Protein AF-A0A8S2S1B5-F1 (afdb_monomer_lite)

pLDDT: mean 88.33, std 13.83, range [43.97, 98.44]

InterPro domains:
  IPR000409 BEACH domain [PF02138] (11-118)
  IPR000409 BEACH domain [PS50197] (1-119)
  IPR000409 BEACH domain [SM01026] (1-119)
  IPR036372 BEACH domain superfamily [G3DSA:1.10.1540.10] (6-119)
  IPR036372 BEACH domain superfamily [SSF81837] (10-114)
  IPR050865 BEACH Domain-Containing [PTHR13743] (12-119)

Secondary structure (DSSP, 8-state):
-TTTTTGGGS-GGGS-TT-----B-TTSPBP-S----TT-SSHHHHHHHHHHHHTSHHHHHHHHHHHHHHTSTTSSHHHHHHTT----GGGG---TT--GGG-S-HHHHHHHHHHHHH-

Structure (mmCIF, N/CA/C/O backbone):
data_AF-A0A8S2S1B5-F1
#
_entry.id   AF-A0A8S2S1B5-F1
#
loop_
_atom_site.group_PDB
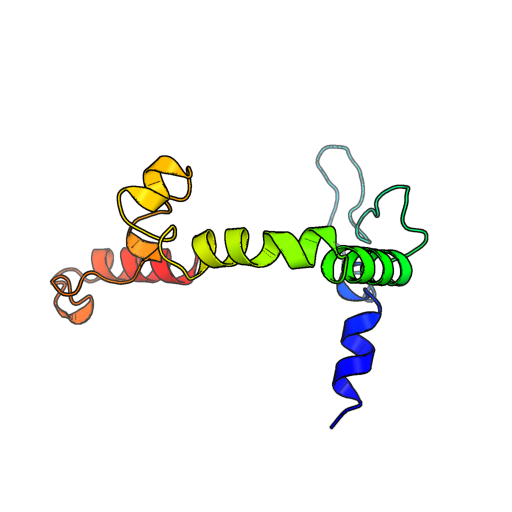_atom_site.id
_atom_site.type_symbol
_atom_site.label_atom_id
_atom_site.label_alt_id
_atom_site.label_comp_id
_atom_site.label_asym_id
_atom_site.label_entity_id
_atom_site.label_seq_id
_atom_site.pdbx_PDB_ins_code
_atom_site.Cartn_x
_atom_site.Cartn_y
_atom_site.Cartn_z
_a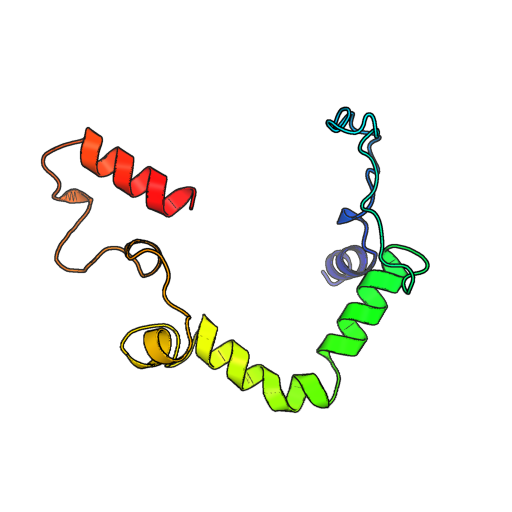tom_site.occupancy
_atom_site.B_iso_or_equiv
_atom_site.auth_seq_id
_atom_site.auth_comp_id
_atom_site.auth_asym_id
_atom_site.auth_atom_id
_atom_site.pdbx_PDB_model_num
ATOM 1 N N . ASP A 1 1 ? -2.188 25.948 -9.019 1.00 43.97 1 ASP A N 1
ATOM 2 C CA . ASP A 1 1 ? -1.120 25.661 -9.987 1.00 43.97 1 ASP A CA 1
ATOM 3 C C . ASP A 1 1 ? -1.270 24.234 -10.462 1.00 43.97 1 ASP A C 1
ATOM 5 O O . ASP A 1 1 ? -1.164 23.324 -9.658 1.00 43.97 1 ASP A O 1
ATOM 9 N N . ALA A 1 2 ? -1.678 24.062 -11.719 1.00 50.66 2 ALA A N 1
ATOM 10 C CA . ALA A 1 2 ? -1.966 22.758 -12.324 1.00 50.66 2 ALA A CA 1
ATOM 11 C C . ALA A 1 2 ? -0.698 22.034 -12.825 1.00 50.66 2 ALA A C 1
ATOM 13 O O . ALA A 1 2 ? -0.797 20.904 -13.286 1.00 50.66 2 ALA A O 1
ATOM 14 N N . ASP A 1 3 ? 0.471 22.675 -12.706 1.00 49.59 3 ASP A N 1
ATOM 15 C CA . ASP A 1 3 ? 1.761 22.145 -13.168 1.00 49.59 3 ASP A CA 1
ATOM 16 C C . ASP A 1 3 ? 2.382 21.121 -12.191 1.00 49.59 3 ASP A C 1
ATOM 18 O O . ASP A 1 3 ? 3.227 20.329 -12.592 1.00 49.59 3 ASP A O 1
ATOM 22 N N . ASP A 1 4 ? 1.952 21.075 -10.921 1.00 54.34 4 ASP A N 1
ATOM 23 C CA . ASP A 1 4 ? 2.494 20.129 -9.920 1.00 54.34 4 ASP A CA 1
ATOM 24 C C . ASP A 1 4 ? 1.863 18.720 -10.020 1.00 54.34 4 ASP A C 1
ATOM 26 O O . ASP A 1 4 ? 2.417 17.730 -9.541 1.00 54.34 4 ASP A O 1
ATOM 30 N N . ASP A 1 5 ? 0.706 18.603 -10.683 1.00 53.38 5 ASP A N 1
ATOM 31 C CA . ASP A 1 5 ? -0.005 17.327 -10.854 1.00 53.38 5 ASP A CA 1
ATOM 32 C C . ASP A 1 5 ? 0.559 16.480 -12.009 1.00 53.38 5 ASP A C 1
ATOM 34 O O . ASP A 1 5 ? 0.367 15.263 -12.023 1.00 53.38 5 ASP A O 1
ATOM 38 N N . GLU A 1 6 ? 1.281 17.087 -12.958 1.00 52.91 6 GLU A N 1
ATOM 39 C CA . GLU A 1 6 ? 1.818 16.393 -14.138 1.00 52.91 6 GLU A CA 1
ATOM 40 C C . GLU A 1 6 ? 3.007 15.482 -13.770 1.00 52.91 6 GLU A C 1
ATOM 42 O O . GLU A 1 6 ? 3.098 14.353 -14.250 1.00 52.91 6 GLU A O 1
ATOM 47 N N . HIS A 1 7 ? 3.835 15.885 -12.798 1.00 52.47 7 HIS A N 1
ATOM 48 C CA . HIS A 1 7 ? 4.951 15.073 -12.288 1.00 52.47 7 HIS A CA 1
ATOM 49 C C . HIS A 1 7 ? 4.506 13.844 -11.475 1.00 52.47 7 HIS A C 1
ATOM 51 O O . HIS A 1 7 ? 5.221 12.844 -11.396 1.00 52.47 7 HIS A O 1
ATOM 57 N N . ARG A 1 8 ? 3.293 13.851 -10.900 1.00 54.53 8 ARG A N 1
ATOM 58 C CA . ARG A 1 8 ? 2.756 12.705 -10.133 1.00 54.53 8 ARG A CA 1
ATOM 59 C C . ARG A 1 8 ? 2.365 11.517 -11.021 1.00 54.53 8 ARG A C 1
ATOM 61 O O . ARG A 1 8 ? 1.961 10.471 -10.505 1.00 54.53 8 ARG A O 1
ATOM 68 N N . LEU A 1 9 ? 2.422 11.679 -12.344 1.00 62.78 9 LEU A N 1
ATOM 69 C CA . LEU A 1 9 ? 1.922 10.719 -13.332 1.00 62.78 9 LEU A CA 1
ATOM 70 C C . LEU A 1 9 ? 2.996 9.781 -13.874 1.00 62.78 9 LEU A C 1
ATOM 72 O O . LEU A 1 9 ? 2.664 8.747 -14.451 1.00 62.78 9 LEU A O 1
ATOM 76 N N . ASP A 1 10 ? 4.261 10.132 -13.675 1.00 78.75 10 ASP A N 1
ATOM 77 C CA . ASP A 1 10 ? 5.344 9.583 -14.483 1.00 78.75 10 ASP A CA 1
ATOM 78 C C . ASP A 1 10 ? 6.036 8.374 -13.860 1.00 78.75 10 ASP A C 1
ATOM 80 O O . ASP A 1 10 ? 6.873 7.763 -14.505 1.00 78.75 10 ASP A O 1
ATOM 84 N N . GLY A 1 11 ? 5.659 7.977 -12.640 1.00 91.19 11 GLY A N 1
ATOM 85 C CA . GLY A 1 11 ? 6.240 6.803 -11.979 1.00 91.19 11 GLY A CA 1
ATOM 86 C C . GLY A 1 11 ? 7.669 7.017 -11.482 1.00 91.19 11 GLY A C 1
ATOM 87 O O . GLY A 1 11 ? 8.316 6.063 -11.078 1.00 91.19 11 GLY A O 1
ATOM 88 N N . GLU A 1 12 ? 8.143 8.261 -11.442 1.00 92.06 12 GLU A N 1
ATOM 89 C CA . GLU A 1 12 ? 9.504 8.639 -11.048 1.00 92.06 12 GLU A CA 1
ATOM 90 C C . GLU A 1 12 ? 9.961 8.077 -9.694 1.00 92.06 12 GLU A C 1
ATOM 92 O O . GLU A 1 12 ? 11.134 7.758 -9.526 1.00 92.06 12 GLU A O 1
ATOM 97 N N . PHE A 1 13 ? 9.036 7.882 -8.747 1.00 92.31 13 PHE A N 1
ATOM 98 C CA . PHE A 1 13 ? 9.318 7.263 -7.445 1.00 92.31 13 PHE A CA 1
ATOM 99 C C . PHE A 1 13 ? 9.785 5.795 -7.541 1.00 92.31 13 PHE A C 1
ATOM 101 O O . PHE A 1 13 ? 10.235 5.229 -6.546 1.00 92.31 13 PHE A O 1
ATOM 108 N N . LEU A 1 14 ? 9.649 5.171 -8.714 1.00 95.44 14 LEU A N 1
ATOM 109 C CA . LEU A 1 14 ? 10.108 3.815 -9.017 1.00 95.44 14 LEU A CA 1
ATOM 110 C C . LEU A 1 14 ? 11.549 3.792 -9.547 1.00 95.44 14 LEU A C 1
ATOM 112 O O . LEU A 1 14 ? 12.119 2.712 -9.682 1.00 95.44 14 LEU A O 1
ATOM 116 N N . ILE A 1 15 ? 12.139 4.956 -9.831 1.00 95.25 15 ILE A N 1
ATOM 117 C CA . ILE A 1 15 ? 13.476 5.096 -10.407 1.00 95.25 15 ILE A CA 1
ATOM 118 C C . ILE A 1 15 ? 14.409 5.749 -9.389 1.00 95.25 15 ILE A C 1
ATOM 120 O O . ILE A 1 15 ? 14.103 6.778 -8.787 1.00 95.25 15 ILE A O 1
ATOM 124 N N . ASN A 1 16 ? 15.598 5.182 -9.230 1.00 95.38 16 ASN A N 1
ATOM 125 C CA . ASN A 1 16 ? 16.675 5.752 -8.439 1.00 95.38 16 ASN A CA 1
ATOM 126 C C . ASN A 1 16 ? 17.388 6.864 -9.225 1.00 95.38 16 ASN A C 1
ATOM 128 O O . ASN A 1 16 ? 18.548 6.738 -9.615 1.00 95.38 16 ASN A O 1
ATOM 132 N N . GLN A 1 17 ? 16.687 7.975 -9.459 1.00 92.44 17 GLN A N 1
ATOM 133 C CA . GLN A 1 17 ? 17.176 9.076 -10.299 1.00 92.44 17 GLN A CA 1
ATOM 134 C C . GLN A 1 17 ? 18.514 9.667 -9.831 1.00 92.44 17 GLN A C 1
ATOM 136 O O . GLN A 1 17 ? 19.285 10.184 -10.638 1.00 92.44 17 GLN A O 1
ATOM 141 N N . PHE A 1 18 ? 18.788 9.605 -8.527 1.00 93.12 18 PHE A N 1
ATOM 142 C CA . PHE A 1 18 ? 19.984 10.184 -7.918 1.00 93.12 18 PHE A CA 1
ATOM 143 C C . PHE A 1 18 ? 21.139 9.185 -7.764 1.00 93.12 18 PHE A C 1
ATOM 145 O O . PHE A 1 18 ? 22.130 9.530 -7.123 1.00 93.12 18 PHE A O 1
ATOM 152 N N . ASP A 1 19 ? 21.018 7.973 -8.322 1.00 92.88 19 ASP A N 1
ATOM 153 C CA . ASP A 1 19 ? 22.005 6.887 -8.198 1.00 92.88 19 ASP A CA 1
ATOM 154 C C . ASP A 1 19 ? 22.439 6.661 -6.737 1.00 92.88 19 ASP A C 1
ATOM 156 O O . ASP A 1 19 ? 23.616 6.502 -6.403 1.00 92.88 19 ASP A O 1
ATOM 160 N N . ILE A 1 20 ? 21.461 6.706 -5.827 1.00 95.81 20 ILE A N 1
ATOM 161 C CA . ILE A 1 20 ? 21.680 6.494 -4.397 1.00 95.81 20 ILE A CA 1
ATOM 162 C C . ILE A 1 20 ? 22.182 5.065 -4.200 1.00 95.81 20 ILE A C 1
ATOM 164 O O . ILE A 1 20 ? 21.599 4.113 -4.722 1.00 95.81 20 ILE A O 1
ATOM 168 N N . ASP A 1 21 ? 23.243 4.900 -3.413 1.00 95.69 21 ASP A N 1
ATOM 169 C CA . ASP A 1 21 ? 23.714 3.575 -3.028 1.00 95.69 21 ASP A CA 1
ATOM 170 C C . ASP A 1 21 ? 22.804 2.978 -1.947 1.00 95.69 21 ASP A C 1
ATOM 172 O O . ASP A 1 21 ? 22.968 3.226 -0.752 1.00 95.69 21 ASP A O 1
ATOM 176 N N . PHE A 1 22 ? 21.826 2.185 -2.384 1.00 95.88 22 PHE A N 1
ATOM 177 C CA . PHE A 1 22 ? 20.947 1.412 -1.507 1.00 95.88 22 PHE A CA 1
ATOM 178 C C . PHE A 1 22 ? 21.590 0.105 -1.007 1.00 95.88 22 PHE A C 1
ATOM 180 O O . PHE A 1 22 ? 20.969 -0.637 -0.244 1.00 95.88 22 PHE A O 1
ATOM 187 N N . GLY A 1 23 ? 22.830 -0.189 -1.409 1.00 96.12 23 GLY A N 1
ATOM 188 C CA . GLY A 1 23 ? 23.558 -1.384 -1.009 1.00 96.12 23 GLY A CA 1
ATOM 189 C C . GLY A 1 23 ? 23.194 -2.640 -1.804 1.00 96.12 23 GLY A C 1
ATOM 190 O O . GLY A 1 23 ? 22.692 -2.596 -2.931 1.00 96.12 23 GLY A O 1
ATOM 191 N N . ILE A 1 24 ? 23.515 -3.795 -1.218 1.00 96.44 24 ILE A N 1
ATOM 192 C CA . ILE A 1 24 ? 23.404 -5.118 -1.842 1.00 96.44 24 ILE A CA 1
ATOM 193 C C . ILE A 1 24 ? 22.549 -6.011 -0.942 1.00 96.44 24 ILE A C 1
ATOM 195 O O . ILE A 1 24 ? 22.739 -6.058 0.274 1.00 96.44 24 ILE A O 1
ATOM 199 N N . ARG A 1 25 ? 21.591 -6.714 -1.546 1.00 94.25 25 ARG A N 1
ATOM 200 C CA . ARG A 1 25 ? 20.723 -7.681 -0.865 1.00 94.25 25 ARG A CA 1
ATOM 201 C C . ARG A 1 25 ? 21.502 -8.937 -0.465 1.00 94.25 25 ARG A C 1
ATOM 203 O O . ARG A 1 25 ? 22.569 -9.224 -0.991 1.00 94.25 25 ARG A O 1
ATOM 210 N N . HIS A 1 26 ? 20.934 -9.737 0.438 1.00 95.44 26 HIS A N 1
ATOM 211 C CA . H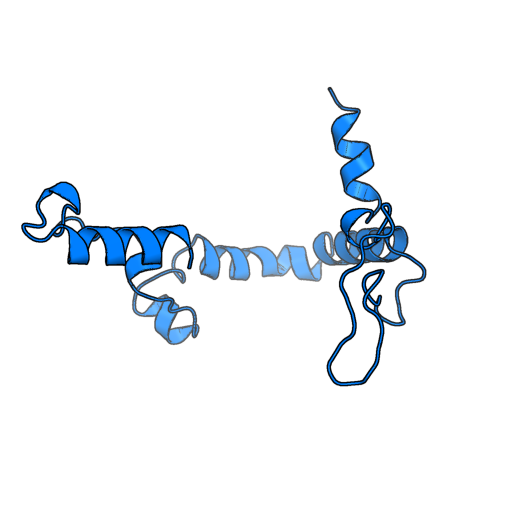IS A 1 26 ? 21.535 -11.008 0.872 1.00 95.44 26 HIS A CA 1
ATOM 212 C C . HIS A 1 26 ? 21.733 -12.042 -0.251 1.00 95.44 26 HIS A C 1
ATOM 214 O O . HIS A 1 26 ? 22.447 -13.017 -0.046 1.00 95.44 26 HIS A O 1
ATOM 220 N N . ASP A 1 27 ? 21.095 -11.855 -1.407 1.00 95.62 27 ASP A N 1
ATOM 221 C CA . ASP A 1 27 ? 21.285 -12.654 -2.620 1.00 95.62 27 ASP A CA 1
ATOM 222 C C . ASP A 1 27 ? 22.318 -12.041 -3.588 1.00 95.62 27 ASP A C 1
ATOM 224 O O . ASP A 1 27 ? 22.322 -12.368 -4.772 1.00 95.62 27 ASP A O 1
ATOM 228 N N . ASP A 1 28 ? 23.188 -11.155 -3.089 1.00 94.19 28 ASP A N 1
ATOM 229 C CA . ASP A 1 28 ? 24.245 -10.452 -3.829 1.00 94.19 28 ASP A CA 1
ATOM 230 C C . ASP A 1 28 ? 23.737 -9.558 -4.983 1.00 94.19 28 ASP A C 1
ATOM 232 O O . ASP A 1 28 ? 24.500 -9.144 -5.860 1.00 94.19 28 ASP A O 1
ATOM 236 N N . VAL A 1 29 ? 22.449 -9.194 -4.973 1.00 94.44 29 VAL A N 1
ATOM 237 C CA . VAL A 1 29 ? 21.849 -8.279 -5.955 1.00 94.44 29 VAL A CA 1
ATOM 238 C C . VAL A 1 29 ? 21.947 -6.834 -5.465 1.00 94.44 29 VAL A C 1
ATOM 240 O O . VAL A 1 29 ? 21.421 -6.490 -4.403 1.00 94.44 29 VAL A O 1
ATOM 243 N N . ARG A 1 30 ? 22.597 -5.966 -6.250 1.00 93.75 30 ARG A N 1
ATOM 244 C CA . ARG A 1 30 ? 22.635 -4.519 -5.987 1.00 93.75 30 ARG A CA 1
ATOM 245 C C . ARG A 1 30 ? 21.237 -3.916 -6.120 1.00 93.75 30 ARG A C 1
ATO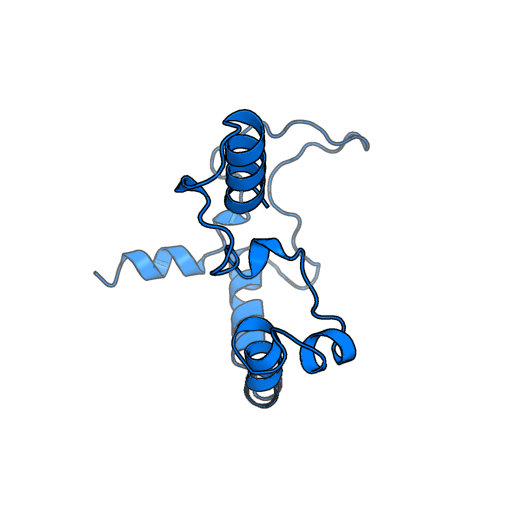M 247 O O . ARG A 1 30 ? 20.529 -4.207 -7.081 1.00 93.75 30 ARG A O 1
ATOM 254 N N . ILE A 1 31 ? 20.861 -3.074 -5.165 1.00 96.00 31 ILE A N 1
ATOM 255 C CA . ILE A 1 31 ? 19.570 -2.385 -5.159 1.00 96.00 31 ILE A CA 1
ATOM 256 C C . ILE A 1 31 ? 19.686 -1.104 -5.993 1.00 96.00 31 ILE A C 1
ATOM 258 O O . ILE A 1 31 ? 20.638 -0.341 -5.840 1.00 96.00 31 ILE A O 1
ATOM 262 N N . GLY A 1 32 ? 18.716 -0.891 -6.880 1.00 95.50 32 GLY A N 1
ATOM 263 C CA . GLY A 1 32 ? 18.600 0.285 -7.739 1.00 95.50 32 GLY A CA 1
ATOM 264 C C . GLY A 1 32 ? 17.128 0.617 -7.955 1.00 95.50 32 GLY A C 1
ATOM 265 O O . GLY A 1 32 ? 16.382 0.712 -6.983 1.00 95.50 32 GLY A O 1
ATOM 266 N N . ASP A 1 33 ? 16.715 0.751 -9.213 1.00 96.06 33 ASP A N 1
ATOM 267 C CA . ASP A 1 33 ? 15.314 0.967 -9.587 1.00 96.06 33 ASP A CA 1
ATOM 268 C C . ASP A 1 33 ? 14.396 -0.160 -9.090 1.00 96.06 33 ASP A C 1
ATOM 270 O O . ASP A 1 33 ? 14.810 -1.311 -8.892 1.00 96.06 33 ASP A O 1
ATOM 274 N N . VAL A 1 34 ? 13.115 0.164 -8.918 1.00 95.44 34 VAL A N 1
ATOM 275 C CA . VAL A 1 34 ? 12.089 -0.817 -8.574 1.00 95.44 34 VAL A CA 1
ATOM 276 C C . VAL A 1 34 ? 11.912 -1.789 -9.737 1.00 95.44 34 VAL A C 1
ATOM 278 O O . VAL A 1 34 ? 11.678 -1.402 -10.880 1.00 95.44 34 VAL A O 1
ATOM 281 N N . LEU A 1 35 ? 11.973 -3.086 -9.434 1.00 95.38 35 LEU A N 1
ATOM 282 C CA . LEU A 1 35 ? 11.711 -4.131 -10.416 1.00 95.38 35 LEU A CA 1
ATOM 283 C C . LEU A 1 35 ? 10.228 -4.132 -10.795 1.00 95.38 35 LEU A C 1
ATOM 285 O O . LEU A 1 35 ? 9.365 -4.487 -9.989 1.00 95.38 35 LEU A O 1
ATOM 289 N N . LEU A 1 36 ? 9.943 -3.748 -12.035 1.00 96.94 36 LEU A N 1
ATOM 290 C CA . LEU A 1 36 ? 8.585 -3.702 -12.559 1.00 96.94 36 LEU A CA 1
ATOM 291 C C . LEU A 1 36 ? 8.076 -5.100 -12.937 1.00 96.94 36 LEU A C 1
ATOM 293 O O . LEU A 1 36 ? 8.856 -5.980 -13.319 1.00 96.94 36 LEU A O 1
ATOM 297 N N . PRO A 1 37 ? 6.757 -5.331 -12.849 1.00 97.62 37 PRO A N 1
ATOM 298 C CA . PRO A 1 37 ? 6.174 -6.586 -13.290 1.00 97.62 37 PRO A CA 1
ATOM 299 C C . PRO A 1 37 ? 6.302 -6.760 -14.816 1.00 97.62 37 PRO A C 1
ATOM 301 O O . PRO A 1 37 ? 6.297 -5.768 -15.543 1.00 97.62 37 PRO A O 1
ATOM 304 N N . PRO A 1 38 ? 6.304 -8.005 -15.342 1.00 97.69 38 PRO A N 1
ATOM 305 C CA . PRO A 1 38 ? 6.550 -8.272 -16.768 1.00 97.69 38 PRO A CA 1
ATOM 306 C C . PRO A 1 38 ? 5.558 -7.637 -17.752 1.00 97.69 38 PRO A C 1
ATOM 308 O O . PRO A 1 38 ? 5.803 -7.631 -18.954 1.00 97.69 38 PRO A O 1
ATOM 311 N N . TRP A 1 39 ? 4.405 -7.172 -17.267 1.00 97.50 39 TRP A N 1
ATOM 312 C CA . TRP A 1 39 ? 3.378 -6.520 -18.076 1.00 97.50 39 TRP A CA 1
ATOM 313 C C . TRP A 1 39 ? 3.570 -5.007 -18.207 1.00 97.50 39 TRP A C 1
ATOM 315 O O . TRP A 1 39 ? 2.821 -4.393 -18.967 1.00 97.50 39 TRP A O 1
ATOM 325 N N . ALA A 1 40 ? 4.510 -4.404 -17.475 1.00 97.56 40 ALA A N 1
ATOM 326 C CA . ALA A 1 40 ? 4.836 -2.986 -17.558 1.00 97.56 40 ALA A CA 1
ATOM 327 C C . ALA A 1 40 ? 6.139 -2.789 -18.340 1.00 97.56 40 ALA A C 1
ATOM 329 O O . ALA A 1 40 ? 7.150 -3.417 -18.037 1.00 97.56 40 ALA A O 1
ATOM 330 N N . GLU A 1 41 ? 6.113 -1.917 -19.345 1.00 95.94 41 GLU A N 1
ATOM 331 C CA . GLU A 1 41 ? 7.280 -1.621 -20.184 1.00 95.94 41 GLU A CA 1
ATOM 332 C C . GLU A 1 41 ? 8.275 -0.683 -19.488 1.00 95.94 41 GLU A C 1
ATOM 334 O O . GLU A 1 41 ? 9.481 -0.785 -19.697 1.00 95.94 41 GLU A O 1
ATOM 339 N N . ASN A 1 42 ? 7.760 0.238 -18.675 1.00 95.00 42 ASN A N 1
ATOM 340 C CA . ASN A 1 42 ? 8.498 1.217 -17.881 1.00 95.00 42 ASN A CA 1
ATOM 341 C C . ASN A 1 42 ? 7.601 1.738 -16.743 1.00 95.00 42 ASN A C 1
ATOM 343 O O . ASN A 1 42 ? 6.429 1.367 -16.630 1.00 95.00 42 ASN A O 1
ATOM 347 N N . GLU A 1 43 ? 8.154 2.587 -15.886 1.00 95.12 43 GLU A N 1
ATOM 348 C CA . GLU A 1 43 ? 7.515 3.162 -14.704 1.00 95.12 43 GLU A CA 1
ATOM 349 C C . GLU A 1 43 ? 6.244 3.953 -15.041 1.00 95.12 43 GLU A C 1
ATOM 351 O O . GLU A 1 43 ? 5.225 3.821 -14.354 1.00 95.12 43 GLU A O 1
ATOM 356 N N . ARG A 1 44 ? 6.253 4.697 -16.153 1.00 94.56 44 ARG A N 1
ATOM 357 C CA . ARG A 1 44 ? 5.089 5.454 -16.621 1.00 94.56 44 ARG A CA 1
ATOM 358 C C . ARG A 1 44 ? 3.983 4.520 -17.109 1.00 94.56 44 ARG A C 1
ATOM 360 O O . ARG A 1 44 ? 2.820 4.711 -16.761 1.00 94.56 44 ARG A O 1
ATOM 367 N N . ASP A 1 45 ? 4.327 3.486 -17.874 1.00 95.38 45 ASP A N 1
ATOM 368 C CA . ASP A 1 45 ? 3.376 2.466 -18.333 1.00 95.38 45 ASP A CA 1
ATOM 369 C C . ASP A 1 45 ? 2.783 1.667 -17.157 1.00 95.38 45 ASP A C 1
ATOM 371 O O . ASP A 1 45 ? 1.583 1.382 -17.140 1.00 95.38 45 ASP A O 1
ATOM 375 N N . PHE A 1 46 ? 3.579 1.389 -16.116 1.00 96.75 46 PHE A N 1
ATOM 376 C CA . PHE A 1 46 ? 3.083 0.813 -14.865 1.00 96.75 46 PHE A CA 1
ATOM 377 C C . PHE A 1 46 ? 2.006 1.702 -14.227 1.00 96.75 46 PHE A C 1
ATOM 379 O O . PHE A 1 46 ? 0.888 1.238 -13.994 1.00 96.75 46 PHE A O 1
ATOM 386 N N . VAL A 1 47 ? 2.306 2.984 -13.982 1.00 95.50 47 VAL A N 1
ATOM 387 C CA . VAL A 1 47 ? 1.351 3.927 -13.369 1.00 95.50 47 VAL A CA 1
ATOM 388 C C . VAL A 1 47 ? 0.103 4.093 -14.236 1.00 95.50 47 VAL A C 1
ATOM 390 O O . VAL A 1 47 ? -1.016 4.093 -13.715 1.00 95.50 47 VAL A O 1
ATOM 393 N N . TYR A 1 48 ? 0.272 4.178 -15.555 1.00 94.81 48 TYR A N 1
ATOM 394 C CA . TYR A 1 48 ? -0.830 4.273 -16.505 1.00 94.81 48 TYR A CA 1
ATOM 395 C C . TYR A 1 48 ? -1.769 3.063 -16.417 1.00 94.81 48 TYR A C 1
ATOM 397 O O . TYR A 1 48 ? -2.980 3.227 -16.252 1.00 94.81 48 TYR A O 1
ATOM 405 N N . LYS A 1 49 ? -1.230 1.840 -16.448 1.00 96.31 49 LYS A N 1
ATOM 406 C CA . LYS A 1 49 ? -2.026 0.607 -16.336 1.00 96.31 49 LYS A CA 1
ATOM 407 C C . LYS A 1 49 ? -2.690 0.461 -14.968 1.00 96.31 49 LYS A C 1
ATOM 409 O O . LYS A 1 49 ? -3.845 0.045 -14.906 1.00 96.31 49 LYS A O 1
ATOM 414 N N . MET A 1 50 ? -2.019 0.854 -13.884 1.00 96.69 50 MET A N 1
ATOM 415 C CA . MET A 1 50 ? -2.614 0.859 -12.541 1.00 96.69 50 MET A CA 1
ATOM 416 C C . MET A 1 50 ? -3.801 1.828 -12.447 1.00 96.69 50 MET A C 1
ATOM 418 O O . MET A 1 50 ? -4.825 1.480 -11.862 1.00 96.69 50 MET A O 1
ATOM 422 N N . ARG A 1 51 ? -3.717 3.005 -13.081 1.00 95.12 51 ARG A N 1
ATOM 423 C CA . ARG A 1 51 ? -4.853 3.938 -13.188 1.00 95.12 51 ARG A CA 1
ATOM 424 C C . ARG A 1 51 ? -5.994 3.370 -14.008 1.00 95.12 51 ARG A C 1
ATOM 426 O O . ARG A 1 51 ? -7.132 3.431 -13.565 1.00 95.12 51 ARG A O 1
ATOM 433 N N . LEU A 1 52 ? -5.702 2.783 -15.169 1.00 96.25 52 LEU A N 1
ATOM 434 C CA . LEU A 1 52 ? -6.734 2.126 -15.974 1.00 96.25 52 LEU A CA 1
ATOM 435 C C . LEU A 1 52 ? -7.459 1.028 -15.185 1.00 96.25 52 LEU A C 1
ATOM 437 O O . LEU A 1 52 ? -8.673 0.890 -15.308 1.00 96.25 52 LEU A O 1
ATOM 441 N N . ALA A 1 53 ? -6.733 0.261 -14.367 1.00 97.12 53 ALA A N 1
ATOM 442 C CA . ALA A 1 53 ? -7.333 -0.745 -13.500 1.00 97.12 53 ALA A CA 1
ATOM 443 C C . ALA A 1 53 ? -8.219 -0.110 -12.415 1.00 97.12 53 ALA A C 1
ATOM 445 O O . ALA A 1 53 ? -9.334 -0.583 -12.195 1.00 97.12 53 ALA A O 1
ATOM 446 N N . LEU A 1 54 ? -7.757 0.972 -11.780 1.00 96.62 54 LEU A N 1
ATOM 447 C CA . LEU A 1 54 ? -8.504 1.706 -10.755 1.00 96.62 54 LEU A CA 1
ATOM 448 C C . LEU A 1 54 ? -9.804 2.323 -11.303 1.00 96.62 54 LEU A C 1
ATOM 450 O O . LEU A 1 54 ? -10.837 2.246 -10.648 1.00 96.62 54 LEU A O 1
ATOM 454 N N . GLU A 1 55 ? -9.768 2.857 -12.523 1.00 97.00 55 GLU A N 1
ATOM 455 C CA . GLU A 1 55 ? -10.919 3.461 -13.217 1.00 97.00 55 GLU A CA 1
ATOM 456 C C . GLU A 1 55 ? -11.799 2.427 -13.948 1.00 97.00 55 GLU A C 1
ATOM 458 O O . GLU A 1 55 ? -12.734 2.775 -14.672 1.00 97.00 55 GLU A O 1
ATOM 463 N N . SER A 1 56 ? -11.501 1.132 -13.807 1.00 98.19 56 SER A N 1
ATOM 464 C CA . SER A 1 56 ? -12.270 0.080 -14.470 1.00 98.19 56 SER A CA 1
ATOM 465 C C . SER A 1 56 ? -13.682 -0.050 -13.893 1.00 98.19 56 SER A C 1
ATOM 467 O O . SER A 1 56 ? -13.944 0.252 -12.726 1.00 98.19 56 SER A O 1
ATOM 469 N N . GLU A 1 57 ? -14.607 -0.581 -14.698 1.00 98.44 57 GLU A N 1
ATOM 470 C CA . GLU A 1 57 ? -15.975 -0.868 -14.249 1.00 98.44 57 GLU A CA 1
ATOM 471 C C . GLU A 1 57 ? -15.990 -1.839 -13.058 1.00 98.44 57 GLU A C 1
ATOM 473 O O . GLU A 1 57 ? -16.758 -1.652 -12.116 1.00 98.44 57 GLU A O 1
ATOM 478 N N . HIS A 1 58 ? -15.101 -2.838 -13.062 1.00 98.44 58 HIS A N 1
ATOM 479 C CA . HIS A 1 58 ? -14.983 -3.790 -11.962 1.00 98.44 58 HIS A CA 1
ATOM 480 C C . HIS A 1 58 ? -14.648 -3.087 -10.644 1.00 98.44 58 HIS A C 1
ATOM 482 O O . HIS A 1 58 ? -15.354 -3.286 -9.657 1.00 98.44 58 HIS A O 1
ATOM 488 N N . VAL A 1 59 ? -13.617 -2.236 -10.626 1.00 98.38 59 VAL A N 1
ATOM 489 C CA . VAL A 1 59 ? -13.258 -1.491 -9.413 1.00 98.38 59 VAL A CA 1
ATOM 490 C C . VAL A 1 59 ? -14.366 -0.517 -9.044 1.00 98.38 59 VAL A C 1
ATOM 492 O O . VAL A 1 59 ? -14.776 -0.498 -7.892 1.00 98.38 59 VAL A O 1
ATOM 495 N N . SER A 1 60 ? -14.939 0.206 -10.006 1.00 97.94 60 SER A N 1
ATOM 496 C CA . SER A 1 60 ? -16.049 1.132 -9.749 1.00 97.94 60 SER A CA 1
ATOM 497 C C . SER A 1 60 ? -17.237 0.457 -9.049 1.00 97.94 60 SER A C 1
ATOM 499 O O . SER A 1 60 ? -17.826 1.032 -8.134 1.00 97.94 60 SER A O 1
ATOM 501 N N . GLN A 1 61 ? -17.572 -0.781 -9.428 1.00 98.44 61 GLN A N 1
ATOM 502 C CA . GLN A 1 61 ? -18.655 -1.548 -8.805 1.00 98.44 61 GLN A CA 1
ATOM 503 C C . GLN A 1 61 ? -18.324 -2.035 -7.386 1.00 98.44 61 GLN A C 1
ATOM 505 O O . GLN A 1 61 ? -19.243 -2.168 -6.586 1.00 98.44 61 GLN A O 1
ATOM 510 N N . HIS A 1 62 ? -17.050 -2.254 -7.044 1.00 98.44 62 HIS A N 1
ATOM 511 C CA . HIS A 1 62 ? -16.639 -2.882 -5.775 1.00 98.44 62 HIS A CA 1
ATOM 512 C C . HIS A 1 62 ? -15.854 -1.950 -4.837 1.00 98.44 62 HIS A C 1
ATOM 514 O O . HIS A 1 62 ? -15.613 -2.299 -3.686 1.00 98.44 62 HIS A O 1
ATOM 520 N N . LEU A 1 63 ? -15.482 -0.740 -5.268 1.00 98.44 63 LEU A N 1
ATOM 521 C CA . LEU A 1 63 ? -14.652 0.188 -4.487 1.00 98.44 63 LEU A CA 1
ATOM 522 C C . LEU A 1 63 ? -15.288 0.533 -3.134 1.00 98.44 63 LEU A C 1
ATOM 524 O O . LEU A 1 63 ? -14.589 0.675 -2.132 1.00 98.44 63 LEU A O 1
ATOM 528 N N . HIS A 1 64 ? -16.618 0.615 -3.093 1.00 98.12 64 HIS A N 1
ATOM 529 C CA . HIS A 1 64 ? -17.375 0.856 -1.868 1.00 98.12 64 HIS A CA 1
ATOM 530 C C . HIS A 1 64 ? -17.134 -0.218 -0.790 1.00 98.12 64 HIS A C 1
ATOM 532 O O . HIS A 1 64 ? -17.153 0.102 0.394 1.00 98.12 64 HIS A O 1
ATOM 538 N N . GLU A 1 65 ? -16.822 -1.459 -1.172 1.00 98.25 65 GLU A N 1
ATOM 539 C CA . GLU A 1 65 ? -16.503 -2.530 -0.225 1.00 98.25 65 GLU A CA 1
ATOM 540 C C . GLU A 1 65 ? -15.156 -2.296 0.469 1.00 98.25 65 GLU A C 1
ATOM 542 O O . GLU A 1 65 ? -15.024 -2.554 1.665 1.00 98.25 65 GLU A O 1
ATOM 547 N N . TRP A 1 66 ? -14.163 -1.763 -0.254 1.00 98.19 66 TRP A N 1
ATOM 548 C CA . TRP A 1 66 ? -12.895 -1.332 0.340 1.00 98.19 66 TRP A CA 1
ATOM 549 C C . TRP A 1 66 ? -13.087 -0.095 1.223 1.00 98.19 66 TRP A C 1
ATOM 551 O O . TRP A 1 66 ? -12.543 -0.033 2.326 1.00 98.19 66 TRP A O 1
ATOM 561 N N . ILE A 1 67 ? -13.921 0.859 0.793 1.00 98.12 67 ILE A N 1
ATOM 562 C CA . ILE A 1 67 ? -14.289 2.020 1.618 1.00 98.12 67 ILE A CA 1
ATOM 563 C C . ILE A 1 67 ? -14.930 1.558 2.931 1.00 98.12 67 ILE A C 1
ATOM 565 O O . ILE A 1 67 ? -14.588 2.091 3.985 1.00 98.12 67 ILE A O 1
ATOM 569 N N . ASP A 1 68 ? -15.792 0.539 2.906 1.00 98.25 68 ASP A N 1
ATOM 570 C CA . ASP A 1 68 ? -16.400 -0.019 4.115 1.00 98.25 68 ASP A CA 1
ATOM 571 C C . ASP A 1 68 ? -15.371 -0.569 5.111 1.00 98.25 68 ASP A C 1
ATOM 573 O O . ASP A 1 68 ? -15.586 -0.464 6.321 1.00 98.25 68 ASP A O 1
ATOM 577 N N . LEU A 1 69 ? -14.264 -1.137 4.620 1.00 98.25 69 LEU A N 1
ATOM 578 C CA . LEU A 1 69 ? -13.166 -1.648 5.445 1.00 98.25 69 LEU A CA 1
ATOM 579 C C . LEU A 1 69 ? -12.339 -0.515 6.059 1.00 98.25 69 LEU A C 1
ATOM 581 O O . LEU A 1 69 ? -12.006 -0.570 7.241 1.00 98.25 69 LEU A O 1
ATOM 585 N N . ILE A 1 70 ? -12.001 0.508 5.274 1.00 96.94 70 ILE A N 1
ATOM 586 C CA . ILE A 1 70 ? -11.060 1.546 5.718 1.00 96.94 70 ILE A CA 1
ATOM 587 C C . ILE A 1 70 ? -11.758 2.684 6.466 1.00 96.94 70 ILE A C 1
ATOM 589 O O . ILE A 1 70 ? -11.223 3.180 7.456 1.00 96.94 70 ILE A O 1
ATOM 593 N N . PHE A 1 71 ? -12.955 3.083 6.034 1.00 95.75 71 PHE A N 1
ATOM 594 C CA . PHE A 1 71 ? -13.671 4.259 6.546 1.00 95.75 71 PHE A CA 1
ATOM 595 C C . PHE A 1 71 ? -15.108 3.970 6.992 1.00 95.75 71 PHE A C 1
ATOM 597 O O . PHE A 1 71 ? -15.691 4.774 7.718 1.00 95.75 71 PHE A O 1
ATOM 604 N N . GLY A 1 72 ? -15.701 2.865 6.539 1.00 95.94 72 GLY A N 1
ATOM 605 C CA . GLY A 1 72 ? -17.091 2.531 6.829 1.00 95.94 72 GLY A CA 1
ATOM 606 C C . GLY A 1 72 ? -17.272 1.591 8.019 1.00 95.94 72 GLY A C 1
ATOM 607 O O . GLY A 1 72 ? -16.459 1.503 8.940 1.00 95.94 72 GLY A O 1
ATOM 608 N N . TYR A 1 73 ? -18.402 0.884 8.019 1.00 97.00 73 TYR A N 1
ATOM 609 C CA . TYR A 1 73 ? -18.865 0.129 9.187 1.00 97.00 73 TYR A CA 1
ATOM 610 C C . TYR A 1 73 ? -18.047 -1.138 9.484 1.00 97.00 73 TYR A C 1
ATOM 612 O O . TYR A 1 73 ? -18.169 -1.688 10.578 1.00 97.00 73 TYR A O 1
ATOM 620 N N . LYS A 1 74 ? -17.215 -1.603 8.541 1.00 97.69 74 LYS A N 1
ATOM 621 C CA . LYS A 1 74 ? -16.319 -2.756 8.726 1.00 97.69 74 LYS A CA 1
ATOM 622 C C . LYS A 1 74 ? -14.933 -2.352 9.247 1.00 97.69 74 LYS A C 1
ATOM 624 O O . LYS A 1 74 ? -14.050 -3.203 9.317 1.00 97.69 74 LYS A O 1
ATOM 629 N N . GLN A 1 75 ? -14.730 -1.093 9.640 1.00 96.56 75 GLN A N 1
ATOM 630 C CA . GLN A 1 75 ? -13.471 -0.636 10.239 1.00 96.56 75 GLN A CA 1
ATOM 631 C C . GLN A 1 75 ? -13.287 -1.129 11.688 1.00 96.56 75 GLN A C 1
ATOM 633 O O . GLN A 1 75 ? -12.163 -1.355 12.133 1.00 96.56 75 GLN A O 1
ATOM 638 N N . ARG A 1 76 ? -14.379 -1.281 12.459 1.00 93.81 76 ARG A N 1
ATOM 639 C CA . ARG A 1 76 ? -14.338 -1.629 13.895 1.00 93.81 76 ARG A CA 1
ATOM 640 C C . ARG A 1 76 ? -15.421 -2.638 14.290 1.00 93.81 76 ARG A C 1
ATOM 642 O O . ARG A 1 76 ? -16.349 -2.921 13.536 1.00 93.81 76 ARG A O 1
ATOM 649 N N . GLY A 1 77 ? -15.320 -3.148 15.517 1.00 93.88 77 GLY A N 1
ATOM 650 C CA . GLY A 1 77 ? -16.332 -4.015 16.125 1.00 93.88 77 GLY A CA 1
ATOM 651 C C . GLY A 1 77 ? -16.421 -5.403 15.485 1.00 93.88 77 GLY A C 1
ATOM 652 O O . GLY A 1 77 ? -15.478 -5.882 14.855 1.00 93.88 77 GLY A O 1
ATOM 653 N N . ASP A 1 78 ? -17.565 -6.067 15.660 1.00 97.31 78 ASP A N 1
ATOM 654 C CA . ASP A 1 78 ? -17.756 -7.437 15.169 1.00 97.31 78 ASP A CA 1
ATOM 655 C C . ASP A 1 78 ? -17.752 -7.519 13.634 1.00 97.31 78 ASP A C 1
ATOM 657 O O . ASP A 1 78 ? -17.297 -8.518 13.085 1.00 97.31 78 ASP A O 1
ATOM 661 N N . ALA A 1 79 ? -18.180 -6.462 12.932 1.00 97.19 79 ALA A N 1
ATOM 662 C CA . ALA A 1 79 ? -18.125 -6.403 11.470 1.00 97.19 79 ALA A CA 1
ATOM 663 C C . ALA A 1 79 ? -16.679 -6.463 10.947 1.00 97.19 79 ALA A C 1
ATOM 665 O O . ALA A 1 79 ? -16.407 -7.205 10.005 1.00 97.19 79 ALA A O 1
ATOM 666 N N . ALA A 1 80 ? -15.751 -5.751 11.595 1.00 97.38 80 ALA A N 1
ATOM 667 C CA . ALA A 1 80 ? -14.324 -5.828 11.286 1.00 97.38 80 ALA A CA 1
ATOM 668 C C . ALA A 1 80 ? -13.742 -7.211 11.592 1.00 97.38 80 ALA A C 1
ATOM 670 O O . ALA A 1 80 ? -12.992 -7.748 10.785 1.00 97.38 80 ALA A O 1
ATOM 671 N N . ARG A 1 81 ? -14.132 -7.826 12.719 1.00 96.69 81 ARG A N 1
ATOM 672 C CA . ARG A 1 81 ? -13.711 -9.195 13.062 1.00 96.69 81 ARG A CA 1
ATOM 673 C C . ARG A 1 81 ? -14.161 -10.204 12.009 1.00 96.69 81 ARG A C 1
ATOM 675 O O . ARG A 1 81 ? -13.370 -11.038 11.598 1.00 96.69 81 ARG A O 1
ATOM 682 N N . CYS A 1 82 ? -15.417 -10.129 11.574 1.00 97.62 82 CYS A N 1
ATOM 683 C CA . CYS A 1 82 ? -15.958 -11.022 10.550 1.00 97.62 82 CYS A CA 1
ATOM 684 C C . CYS A 1 82 ? -15.310 -10.823 9.170 1.00 97.62 82 CYS A C 1
ATOM 686 O O . CYS A 1 82 ? -15.393 -11.723 8.341 1.00 97.62 82 CYS A O 1
ATOM 688 N N . ALA A 1 83 ? -14.712 -9.656 8.918 1.00 97.56 83 ALA A N 1
ATOM 689 C CA . ALA A 1 83 ? -14.023 -9.320 7.674 1.00 97.56 83 ALA A CA 1
ATOM 690 C C . ALA A 1 83 ? -12.489 -9.434 7.775 1.00 97.56 83 ALA A C 1
ATOM 692 O O . ALA A 1 83 ? -11.804 -8.972 6.867 1.00 97.56 83 ALA A O 1
ATOM 693 N N . ASP A 1 84 ? -11.957 -9.988 8.873 1.00 97.50 84 ASP A N 1
ATOM 694 C CA . ASP A 1 84 ? -10.517 -10.078 9.161 1.00 97.50 84 ASP A CA 1
ATOM 695 C C . ASP A 1 84 ? -9.776 -8.724 9.065 1.00 97.50 84 ASP A C 1
ATOM 697 O O . ASP A 1 84 ? -8.625 -8.640 8.644 1.00 97.50 84 ASP A O 1
ATOM 701 N N . ASN A 1 85 ? -10.442 -7.646 9.491 1.00 97.62 85 ASN A N 1
ATOM 702 C CA . ASN A 1 85 ? -9.988 -6.256 9.377 1.00 97.62 85 ASN A CA 1
ATOM 703 C C . ASN A 1 85 ? -9.735 -5.603 10.753 1.00 97.62 85 ASN A C 1
ATOM 705 O O . ASN A 1 85 ? -10.100 -4.452 11.000 1.00 97.62 85 ASN A O 1
ATOM 709 N N . LEU A 1 86 ? -9.176 -6.368 11.696 1.00 95.56 86 LEU A N 1
ATOM 710 C CA . LEU A 1 86 ? -8.806 -5.875 13.026 1.00 95.56 86 LEU A CA 1
ATOM 711 C C . LEU A 1 86 ? -7.325 -5.488 13.072 1.00 95.56 86 LEU A C 1
ATOM 713 O O . LEU A 1 86 ? -6.455 -6.307 12.783 1.00 95.56 86 LEU A O 1
ATOM 717 N N . PHE A 1 87 ? -7.053 -4.263 13.512 1.00 94.25 87 PHE A N 1
ATOM 718 C CA . PHE A 1 87 ? -5.710 -3.726 13.725 1.00 94.25 87 PHE A CA 1
ATOM 719 C C . PHE A 1 87 ? -5.396 -3.606 15.222 1.00 94.25 87 PHE A C 1
ATOM 721 O O . PHE A 1 87 ? -6.243 -3.867 16.083 1.00 94.25 87 PHE A O 1
ATOM 728 N N . HIS A 1 88 ? -4.156 -3.233 15.545 1.00 92.25 88 HIS A N 1
ATOM 729 C CA . HIS A 1 88 ? -3.747 -3.003 16.927 1.00 92.25 88 HIS A CA 1
ATOM 730 C C . HIS A 1 88 ? -4.604 -1.899 17.568 1.00 92.25 88 HIS A C 1
ATOM 732 O O . HIS A 1 88 ? -4.889 -0.890 16.939 1.00 92.25 88 HIS A O 1
ATOM 738 N N . TYR A 1 89 ? -5.018 -2.060 18.827 1.00 89.94 89 TYR A N 1
ATOM 739 C CA . TYR A 1 89 ? -6.058 -1.205 19.420 1.00 89.94 89 TYR A CA 1
ATOM 740 C C . TYR A 1 89 ? -5.732 0.303 19.406 1.00 89.94 89 TYR A C 1
ATOM 742 O O . TYR A 1 89 ? -6.645 1.118 19.309 1.00 89.94 89 TYR A O 1
ATOM 750 N N . LEU A 1 90 ? -4.446 0.667 19.450 1.00 89.25 90 LEU A N 1
ATOM 751 C CA . LEU A 1 90 ? -3.980 2.058 19.402 1.00 89.25 90 LEU A CA 1
ATOM 752 C C . LEU A 1 90 ? -4.190 2.734 18.037 1.00 89.25 90 LEU A C 1
ATOM 754 O O . LEU A 1 90 ? -4.323 3.955 17.988 1.00 89.25 90 LEU A O 1
ATOM 758 N N . THR A 1 91 ? -4.307 1.974 16.942 1.00 89.56 91 THR A N 1
ATOM 759 C CA . THR A 1 91 ? -4.550 2.539 15.600 1.00 89.56 91 THR A CA 1
ATOM 760 C C . THR A 1 91 ? -5.965 3.106 15.463 1.00 89.56 91 THR A C 1
ATOM 762 O O . THR A 1 91 ? -6.261 3.868 14.545 1.00 89.56 91 THR A O 1
ATOM 765 N N . TYR A 1 92 ? -6.864 2.752 16.385 1.00 87.12 92 TYR A N 1
ATOM 766 C CA . TYR A 1 92 ? -8.226 3.276 16.449 1.00 87.12 92 TYR A CA 1
ATOM 767 C C . TYR A 1 92 ? -8.331 4.589 17.241 1.00 87.12 92 TYR A C 1
ATOM 769 O O . TYR A 1 92 ? -9.434 5.137 17.370 1.00 87.12 92 TYR A O 1
ATOM 777 N N . GLY A 1 93 ? -7.201 5.110 17.721 1.00 78.50 93 GLY A N 1
ATOM 778 C CA . GLY A 1 93 ? -7.109 6.296 18.556 1.00 78.50 93 GLY A CA 1
ATOM 779 C C . GLY A 1 93 ? -6.991 5.959 20.039 1.00 78.50 93 GLY A C 1
ATOM 780 O O . GLY A 1 93 ? -7.158 4.818 20.473 1.00 78.50 93 GLY A O 1
ATOM 781 N N . VAL A 1 94 ? -6.699 6.991 20.824 1.00 69.19 94 VAL A N 1
ATOM 782 C CA . VAL A 1 94 ? -6.599 6.885 22.278 1.00 69.19 94 VAL A CA 1
ATOM 783 C C . VAL A 1 94 ? -8.010 6.704 22.859 1.00 69.19 94 VAL A C 1
ATOM 785 O O . VAL A 1 94 ? -8.899 7.491 22.521 1.00 69.19 94 VAL A O 1
ATOM 788 N N . PRO A 1 95 ? -8.259 5.691 23.711 1.00 65.81 95 PRO A N 1
ATOM 789 C CA . PRO A 1 95 ? -9.551 5.533 24.369 1.00 65.81 95 PRO A CA 1
ATOM 790 C C . PRO A 1 95 ? -9.924 6.793 25.161 1.00 65.81 95 PRO A C 1
ATOM 792 O O . PRO A 1 95 ? -9.091 7.323 25.889 1.00 65.81 95 PRO A O 1
ATOM 795 N N . GLU A 1 96 ? -11.186 7.228 25.100 1.00 61.16 96 GLU A N 1
ATOM 796 C CA . GLU A 1 96 ? -11.676 8.433 25.807 1.00 61.16 96 GLU A CA 1
ATOM 797 C C . GLU A 1 96 ? -11.419 8.405 27.327 1.00 61.16 96 GLU A C 1
ATOM 799 O O . GLU A 1 96 ? -11.321 9.449 27.964 1.00 61.16 96 GLU A O 1
ATOM 804 N N . ASN A 1 97 ? -11.267 7.208 27.902 1.00 57.19 97 ASN A N 1
ATOM 805 C CA . ASN A 1 97 ? -11.031 6.989 29.332 1.00 57.19 97 ASN A CA 1
ATOM 806 C C . ASN A 1 97 ? -9.540 6.956 29.716 1.00 57.19 97 ASN A C 1
ATOM 808 O O . ASN A 1 97 ? -9.217 6.705 30.874 1.00 57.19 97 ASN A O 1
ATOM 812 N N . HIS A 1 98 ? -8.640 7.144 28.752 1.00 60.12 98 HIS A N 1
ATOM 813 C CA . HIS A 1 98 ? -7.196 7.134 28.942 1.00 60.12 98 HIS A CA 1
ATOM 814 C C . HIS A 1 98 ? -6.620 8.393 28.307 1.00 60.12 98 HIS A C 1
ATOM 816 O O . HIS A 1 98 ? -6.068 8.340 27.213 1.00 60.12 98 HIS A O 1
ATOM 822 N N . SER A 1 99 ? -6.750 9.547 28.963 1.00 67.06 99 SER A N 1
ATOM 823 C CA . SER A 1 99 ? -5.996 10.703 28.489 1.00 67.06 99 SER A CA 1
ATOM 824 C C . SER A 1 99 ? -4.505 10.398 28.633 1.00 67.06 99 SER A C 1
ATOM 826 O O . SER A 1 99 ? -4.027 10.167 29.744 1.00 67.06 99 SER A O 1
ATOM 828 N N . LEU A 1 100 ? -3.754 10.430 27.528 1.00 64.75 100 LEU A N 1
ATOM 829 C CA . LEU A 1 100 ? -2.290 10.282 27.560 1.00 64.75 100 LEU A CA 1
ATOM 830 C C . LEU A 1 100 ? -1.642 11.309 28.506 1.00 64.75 100 LEU A C 1
ATOM 832 O O . LEU A 1 100 ? -0.593 11.054 29.081 1.00 64.75 100 LEU A O 1
ATOM 836 N N . THR A 1 101 ? -2.305 12.451 28.722 1.00 65.88 101 THR A N 1
ATOM 837 C CA . THR A 1 101 ? -1.849 13.521 29.620 1.00 65.88 101 THR A CA 1
ATOM 838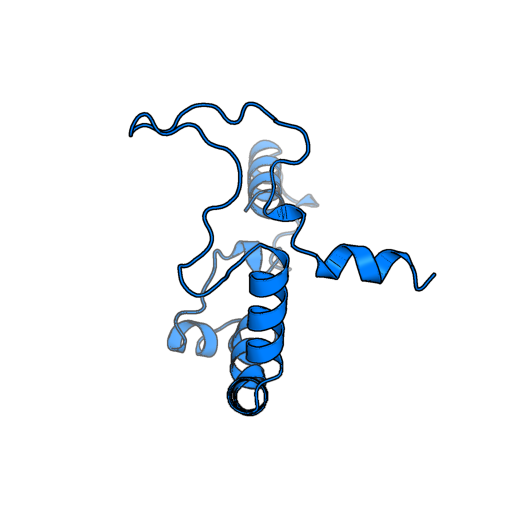 C C . THR A 1 101 ? -2.093 13.244 31.105 1.00 65.88 101 THR A C 1
ATOM 840 O O . THR A 1 101 ? -1.630 14.015 31.940 1.00 65.88 101 THR A O 1
ATOM 843 N N . GLU A 1 102 ? -2.874 12.217 31.448 1.00 69.00 102 GLU A N 1
ATOM 844 C CA . GLU A 1 102 ? -3.193 11.831 32.833 1.00 69.00 102 GLU A CA 1
ATOM 845 C C . GLU A 1 102 ? -2.339 10.651 33.318 1.00 69.00 102 GLU A C 1
ATOM 847 O O . GLU A 1 102 ? -2.465 10.217 34.462 1.00 69.00 102 GLU A O 1
ATOM 852 N N . MET A 1 103 ? -1.452 10.135 32.465 1.00 69.31 103 MET A N 1
ATOM 853 C CA . MET A 1 103 ? -0.557 9.038 32.808 1.00 69.31 103 MET A CA 1
ATOM 854 C C . MET A 1 103 ? 0.502 9.504 33.814 1.00 69.31 103 MET A C 1
ATOM 856 O O . MET A 1 103 ? 1.269 10.428 33.555 1.00 69.31 103 MET A O 1
ATOM 860 N N . GLU A 1 104 ? 0.568 8.846 34.974 1.00 72.38 104 GLU A N 1
ATOM 861 C CA . GLU A 1 104 ? 1.517 9.195 36.045 1.00 72.38 104 GLU A CA 1
ATOM 862 C C . GLU A 1 104 ? 2.975 8.859 35.678 1.00 72.38 104 GLU A C 1
ATOM 864 O O . GLU A 1 104 ? 3.913 9.433 36.236 1.00 72.38 104 GLU A O 1
ATOM 869 N N . GLN A 1 105 ? 3.174 7.923 34.746 1.00 82.38 105 GLN A N 1
ATOM 870 C CA . GLN A 1 105 ? 4.482 7.407 34.354 1.00 82.38 105 GLN A CA 1
ATOM 871 C C . GLN A 1 105 ? 4.870 7.888 32.955 1.00 82.38 105 GLN A C 1
ATOM 873 O O . GLN A 1 105 ? 4.300 7.469 31.949 1.00 82.38 105 GLN A O 1
ATOM 878 N N . TYR A 1 106 ? 5.911 8.720 32.896 1.00 82.69 106 TYR A N 1
ATOM 879 C CA . TYR A 1 106 ? 6.444 9.272 31.647 1.00 82.69 106 TYR A CA 1
ATOM 880 C C . TYR A 1 106 ? 6.893 8.194 30.648 1.00 82.69 106 TYR A C 1
ATOM 882 O O . TYR A 1 106 ? 6.686 8.337 29.448 1.00 82.69 106 TYR A O 1
ATOM 890 N N . GLU A 1 107 ? 7.496 7.104 31.131 1.00 86.38 107 GLU A N 1
ATOM 891 C CA . GLU A 1 107 ? 7.984 6.018 30.270 1.00 86.38 107 GLU A CA 1
ATOM 892 C C . GLU A 1 107 ? 6.841 5.306 29.539 1.00 86.38 107 GLU A C 1
ATOM 894 O O . GLU A 1 107 ? 6.959 4.990 28.356 1.00 86.38 107 GLU A O 1
ATOM 899 N N . GLU A 1 108 ? 5.717 5.094 30.223 1.00 84.00 108 GLU A N 1
ATOM 900 C CA . GLU A 1 108 ? 4.538 4.463 29.640 1.00 84.00 108 GLU A CA 1
ATOM 901 C C . GLU A 1 108 ? 3.910 5.381 28.586 1.00 84.00 108 GLU A C 1
ATOM 903 O O . GLU A 1 108 ? 3.646 4.934 27.468 1.00 84.00 108 GLU A O 1
ATOM 908 N N . GLN A 1 109 ? 3.774 6.676 28.897 1.00 83.38 109 GLN A N 1
ATOM 909 C CA . GLN A 1 109 ? 3.296 7.682 27.948 1.00 83.38 109 GLN A CA 1
ATOM 910 C C . GLN A 1 109 ? 4.173 7.715 26.690 1.00 83.38 109 GLN A C 1
ATOM 912 O O . GLN A 1 109 ? 3.661 7.605 25.578 1.00 83.38 109 GLN A O 1
ATOM 917 N N . LEU A 1 110 ? 5.495 7.796 26.863 1.00 86.75 110 LEU A N 1
ATOM 918 C CA . LEU A 1 110 ? 6.448 7.819 25.757 1.00 86.75 110 LEU A CA 1
ATOM 919 C C . LEU A 1 110 ? 6.355 6.548 24.904 1.00 86.75 110 LEU A C 1
ATOM 921 O O . LEU A 1 110 ? 6.418 6.621 23.675 1.00 86.75 110 LEU A O 1
ATOM 925 N N . SER A 1 111 ? 6.186 5.384 25.538 1.00 88.81 111 SER A N 1
ATOM 926 C CA . SER A 1 111 ? 6.033 4.115 24.823 1.00 88.81 111 SER A CA 1
ATOM 927 C C . SER A 1 111 ? 4.771 4.088 23.954 1.00 88.81 111 SER A C 1
ATOM 929 O O . SER A 1 111 ? 4.837 3.670 22.798 1.00 88.81 111 SER A O 1
ATOM 931 N N . LEU A 1 112 ? 3.641 4.590 24.466 1.00 87.56 112 LEU A N 1
ATOM 932 C CA . LEU A 1 112 ? 2.376 4.641 23.733 1.00 87.56 112 LEU A CA 1
ATOM 933 C C . LEU A 1 112 ? 2.413 5.669 22.605 1.00 87.56 112 LEU A C 1
ATOM 935 O O . LEU A 1 112 ? 1.954 5.374 21.506 1.00 87.56 112 LEU A O 1
ATOM 939 N N . GLU A 1 113 ? 2.980 6.850 22.852 1.00 86.69 113 GLU A N 1
ATOM 940 C CA . GLU A 1 113 ? 3.161 7.878 21.824 1.00 86.69 113 GLU A CA 1
ATOM 941 C C . GLU A 1 113 ? 4.028 7.355 20.679 1.00 86.69 113 GLU A C 1
ATOM 943 O O . GLU A 1 113 ? 3.638 7.455 19.519 1.00 86.69 113 GLU A O 1
ATOM 948 N N . THR A 1 114 ? 5.153 6.713 21.003 1.00 89.75 114 THR A N 1
ATOM 949 C CA . THR A 1 114 ? 6.018 6.078 19.998 1.00 89.75 114 THR A CA 1
ATOM 950 C C . THR A 1 114 ? 5.241 5.029 19.203 1.00 89.75 114 THR A C 1
ATOM 952 O O . THR A 1 114 ? 5.321 4.992 17.980 1.00 89.75 114 THR A O 1
ATOM 955 N N . GLN A 1 115 ? 4.438 4.205 19.881 1.00 90.62 115 GLN A N 1
ATOM 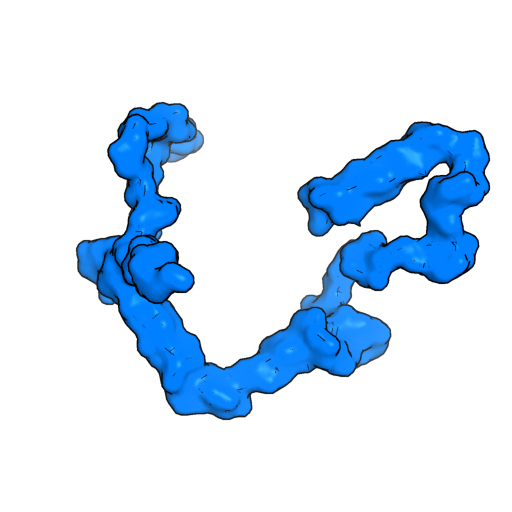956 C CA . GLN A 1 115 ? 3.648 3.165 19.229 1.00 90.62 115 GLN A CA 1
ATOM 957 C C . GLN A 1 115 ? 2.559 3.721 18.301 1.00 90.62 115 GLN A C 1
ATOM 959 O O . GLN A 1 115 ? 2.252 3.070 17.314 1.00 90.62 115 GLN A O 1
ATOM 964 N N . ILE A 1 116 ? 1.962 4.873 18.615 1.00 89.06 116 ILE A N 1
ATOM 965 C CA . ILE A 1 116 ? 0.934 5.525 17.785 1.00 89.06 116 ILE A CA 1
ATOM 966 C C . ILE A 1 116 ? 1.554 6.243 16.581 1.00 89.06 116 ILE A C 1
ATOM 968 O O . ILE A 1 116 ? 0.924 6.344 15.531 1.00 89.06 116 ILE A O 1
ATOM 972 N N . LEU A 1 117 ? 2.747 6.814 16.753 1.00 88.38 117 LEU A N 1
ATOM 973 C CA . LEU A 1 117 ? 3.386 7.640 15.730 1.00 88.38 117 LEU A CA 1
ATOM 974 C C . LEU A 1 117 ? 4.123 6.813 14.675 1.00 88.38 117 LEU A C 1
ATOM 976 O O . LEU A 1 117 ? 4.140 7.200 13.510 1.00 88.38 117 LEU A O 1
ATOM 980 N N . GLU A 1 118 ? 4.730 5.699 15.081 1.00 92.75 118 GLU A N 1
ATOM 981 C CA . GLU A 1 118 ? 5.641 4.928 14.228 1.00 92.75 118 GLU A CA 1
ATOM 982 C C . GLU A 1 118 ? 5.007 3.656 13.628 1.00 92.75 118 GLU A C 1
ATOM 984 O O . GLU A 1 118 ? 5.614 3.035 12.752 1.00 92.75 118 GLU A O 1
ATOM 989 N N . PHE A 1 119 ? 3.813 3.247 14.084 1.00 86.62 119 PHE A N 1
ATOM 990 C CA . PHE A 1 119 ? 3.156 1.983 13.705 1.00 86.62 119 PHE A CA 1
ATOM 991 C C . PHE A 1 119 ? 1.636 2.117 13.556 1.00 86.62 119 PHE A C 1
ATOM 993 O O . PHE A 1 119 ? 1.075 1.348 12.740 1.00 86.62 119 PHE A O 1
#

Sequence (119 aa):
DADDDEHRLDGEFLINQFDIDFGIRHDDVRIGDVLLPPWAENERDFVYKMRLALESEHVSQHLHEWIDLIFGYKQRGDAARCADNLFHYLTYGVPENHSLTEMEQYEEQLSLETQILEF

Organism: NCBI:txid392030

Radius of gyration: 21.26 Å; chains: 1; bounding box: 43×38×56 Å

Foldseek 3Di:
DCVVVVVVQQQCVQFQPVQDFPDADPVRHGDGGHDDDPVAPDRNSRSVVVVCVCPDPVNVVCVVVVCCLVPNDLVDDVSVVVVVNDDDPCCVPDPPVDDLVPDPDPVVSVVSVCVNPVD